Protein AF-A0A7K2MJK0-F1 (afdb_monomer_lite)

pLDDT: mean 90.66, std 10.02, range [53.5, 98.06]

Structure (mmCIF, N/CA/C/O backbone):
data_AF-A0A7K2MJK0-F1
#
_entry.id   AF-A0A7K2MJK0-F1
#
loop_
_atom_site.group_PDB
_atom_site.id
_atom_site.type_symbol
_atom_site.label_atom_id
_atom_site.label_alt_id
_atom_site.label_comp_id
_atom_site.label_asym_id
_atom_site.label_entity_id
_atom_site.label_seq_id
_atom_site.pdbx_PDB_ins_code
_atom_site.Cartn_x
_atom_site.Cartn_y
_atom_site.Cartn_z
_atom_site.occupancy
_atom_site.B_iso_or_equiv
_atom_site.auth_seq_id
_atom_site.auth_comp_id
_atom_site.auth_asym_id
_atom_site.auth_atom_id
_atom_site.pdbx_PDB_model_num
ATOM 1 N N . GLY A 1 1 ? -8.884 -1.399 12.413 1.00 87.88 1 GLY A N 1
ATOM 2 C CA . GLY A 1 1 ? -7.786 -0.595 11.835 1.00 87.88 1 GLY A CA 1
ATOM 3 C C . GLY A 1 1 ? -8.295 0.747 11.337 1.00 87.88 1 GLY A C 1
ATOM 4 O O . GLY A 1 1 ? -9.500 0.908 11.178 1.00 87.88 1 GLY A O 1
ATOM 5 N N . VAL A 1 2 ? -7.394 1.701 11.092 1.00 92.50 2 VAL A N 1
ATOM 6 C CA . VAL A 1 2 ? -7.717 3.014 10.504 1.00 92.50 2 VAL A CA 1
ATOM 7 C C . VAL A 1 2 ? -6.880 3.197 9.242 1.00 92.50 2 VAL A C 1
ATOM 9 O O . VAL A 1 2 ? -5.667 3.027 9.280 1.00 92.50 2 VAL A O 1
ATOM 12 N N . ILE A 1 3 ? -7.532 3.547 8.138 1.00 93.06 3 ILE A N 1
ATOM 13 C CA . ILE A 1 3 ? -6.899 3.868 6.855 1.00 93.06 3 ILE A CA 1
ATOM 14 C C . ILE A 1 3 ? -7.060 5.360 6.622 1.00 93.06 3 ILE A C 1
ATOM 16 O O . ILE A 1 3 ? -8.148 5.896 6.815 1.00 93.06 3 ILE A O 1
ATOM 20 N N . THR A 1 4 ? -6.007 6.031 6.172 1.00 93.38 4 THR A N 1
ATOM 21 C CA . THR A 1 4 ? -6.055 7.461 5.863 1.00 93.38 4 THR A CA 1
ATOM 22 C C . THR A 1 4 ? -5.145 7.814 4.692 1.00 93.38 4 THR A C 1
ATOM 24 O O . THR A 1 4 ? -4.139 7.141 4.457 1.00 93.38 4 THR A O 1
ATOM 27 N N . ASN A 1 5 ? -5.514 8.857 3.945 1.00 92.38 5 ASN A N 1
ATOM 28 C CA . ASN A 1 5 ? -4.640 9.515 2.971 1.00 92.38 5 ASN A CA 1
ATOM 29 C C . ASN A 1 5 ? -3.955 10.772 3.539 1.00 92.38 5 ASN A C 1
ATOM 31 O O . ASN A 1 5 ? -3.531 11.626 2.765 1.00 92.38 5 ASN A O 1
ATOM 35 N N . ALA A 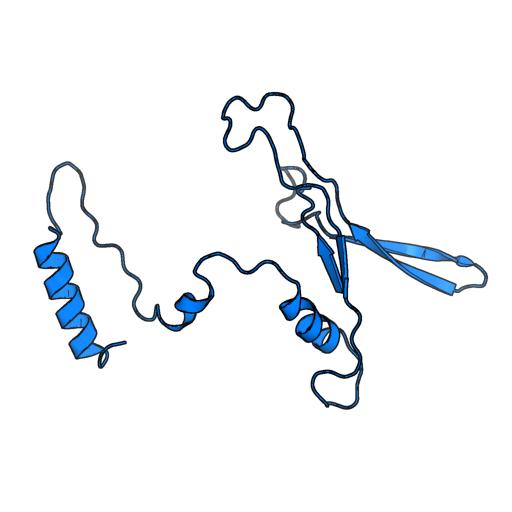1 6 ? -3.834 10.880 4.868 1.00 92.31 6 ALA A N 1
ATOM 36 C CA . ALA A 1 6 ? -2.999 11.885 5.516 1.00 92.31 6 ALA A CA 1
ATOM 37 C C . ALA A 1 6 ? -1.578 11.868 4.931 1.00 92.31 6 ALA A C 1
ATOM 39 O O . ALA A 1 6 ? -1.075 10.831 4.486 1.00 92.31 6 ALA A O 1
ATOM 40 N N . THR A 1 7 ? -0.937 13.027 4.924 1.00 88.81 7 THR A N 1
ATOM 41 C CA . THR A 1 7 ? 0.373 13.264 4.299 1.00 88.81 7 THR A CA 1
ATOM 42 C C . THR A 1 7 ? 1.411 13.746 5.301 1.00 88.81 7 THR A C 1
ATOM 44 O O . THR A 1 7 ? 2.539 14.005 4.900 1.00 88.81 7 THR A O 1
ATOM 47 N N . GLU A 1 8 ? 1.043 13.851 6.581 1.00 84.06 8 GLU A N 1
ATOM 48 C CA . GLU A 1 8 ? 1.959 14.202 7.662 1.00 84.06 8 GLU A CA 1
ATOM 49 C C . GLU A 1 8 ? 3.204 13.310 7.649 1.00 84.06 8 GLU A C 1
ATOM 51 O O . GLU A 1 8 ? 3.116 12.076 7.661 1.00 84.06 8 GLU A O 1
ATOM 56 N N . ASP A 1 9 ? 4.351 13.976 7.609 1.00 73.12 9 ASP A N 1
ATOM 57 C CA . ASP A 1 9 ? 5.676 13.386 7.699 1.00 73.12 9 ASP A CA 1
ATOM 58 C C . ASP A 1 9 ? 6.320 13.818 9.019 1.00 73.12 9 ASP A C 1
ATOM 60 O O . ASP A 1 9 ? 5.950 14.846 9.598 1.00 73.12 9 ASP A O 1
ATOM 64 N N . SER A 1 10 ? 7.265 13.027 9.512 1.00 64.56 10 SER A N 1
ATOM 65 C CA . SER A 1 10 ? 8.003 13.384 10.720 1.00 64.56 10 SER A CA 1
ATOM 66 C C . SER A 1 10 ? 8.992 14.521 10.437 1.00 64.56 10 SER A C 1
ATOM 68 O O . SER A 1 10 ? 9.506 14.633 9.321 1.00 64.56 10 SER A O 1
ATOM 70 N N . PRO A 1 11 ? 9.305 15.373 11.431 1.00 59.06 11 PRO A N 1
ATOM 71 C CA . PRO A 1 11 ? 10.373 16.356 11.301 1.00 59.06 11 PRO A CA 1
ATOM 72 C C . PRO A 1 11 ? 11.693 15.689 10.886 1.00 59.06 11 PRO A C 1
ATOM 74 O O . PRO A 1 11 ? 12.079 14.662 11.440 1.00 59.06 11 PRO A O 1
ATOM 77 N N . GLN A 1 12 ? 12.393 16.309 9.933 1.00 55.28 12 GLN A N 1
ATOM 78 C CA . GLN A 1 12 ? 13.543 15.772 9.185 1.00 55.28 12 GLN A CA 1
ATOM 79 C C . GLN A 1 12 ? 14.758 15.329 10.041 1.00 55.28 12 GLN A C 1
ATOM 81 O O . GLN A 1 12 ? 15.658 14.673 9.521 1.00 55.28 12 GLN A O 1
ATOM 86 N N . ASP A 1 13 ? 14.774 15.642 11.341 1.00 56.53 13 ASP A N 1
ATOM 87 C CA . ASP A 1 13 ? 15.865 15.333 12.279 1.00 56.53 13 ASP A CA 1
ATOM 88 C C . ASP A 1 13 ? 15.626 14.082 13.154 1.00 56.53 13 ASP A C 1
ATOM 90 O O . ASP A 1 13 ? 16.499 13.718 13.944 1.00 56.53 13 ASP A O 1
ATOM 94 N N . ASP A 1 14 ? 14.492 13.380 13.007 1.00 55.31 14 ASP A N 1
ATOM 95 C CA . ASP A 1 14 ? 14.222 12.112 13.705 1.00 55.31 14 ASP A CA 1
ATOM 96 C C . ASP A 1 14 ? 13.786 11.004 12.727 1.00 55.31 14 ASP A C 1
ATOM 98 O O . ASP A 1 14 ? 12.608 10.698 12.537 1.00 55.31 14 ASP A O 1
ATOM 102 N N . ASN A 1 15 ? 14.779 10.364 12.101 1.00 55.53 15 ASN A N 1
ATOM 103 C CA . ASN A 1 15 ? 14.615 9.250 11.153 1.00 55.53 15 ASN A CA 1
ATOM 104 C C . ASN A 1 15 ? 14.165 7.926 11.810 1.00 55.53 15 ASN A C 1
ATOM 106 O O . ASN A 1 15 ? 14.392 6.848 11.253 1.00 55.53 15 ASN A O 1
ATOM 110 N N . THR A 1 16 ? 13.576 7.949 13.006 1.00 58.69 16 THR A N 1
ATOM 111 C CA . THR A 1 16 ? 13.117 6.724 13.678 1.00 58.69 16 THR A CA 1
ATOM 112 C C . THR A 1 16 ? 11.643 6.412 13.425 1.00 58.69 16 THR A C 1
ATOM 114 O O . THR A 1 16 ? 11.256 5.247 13.524 1.00 58.69 16 THR A O 1
ATOM 117 N N . ASN A 1 17 ? 10.830 7.395 13.016 1.00 53.50 17 ASN A N 1
ATOM 118 C CA . ASN A 1 17 ? 9.396 7.206 12.795 1.00 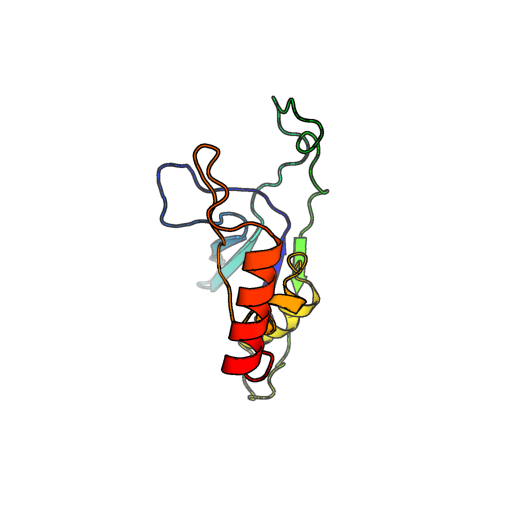53.50 17 ASN A CA 1
ATOM 119 C C . ASN A 1 17 ? 8.950 7.758 11.433 1.00 53.50 17 ASN A C 1
ATOM 121 O O . ASN A 1 17 ? 8.634 8.929 11.287 1.00 53.50 17 ASN A O 1
ATOM 125 N N . TRP A 1 18 ? 8.924 6.901 10.416 1.00 56.56 18 TRP A N 1
ATOM 126 C CA . TRP A 1 18 ? 8.797 7.279 9.002 1.00 56.56 18 TRP A CA 1
ATOM 127 C C . TRP A 1 18 ? 7.363 7.595 8.538 1.00 56.56 18 TRP A C 1
ATOM 129 O O . TRP A 1 18 ? 7.119 7.701 7.336 1.00 56.56 18 TRP A O 1
ATOM 139 N N . ASN A 1 19 ? 6.377 7.657 9.443 1.00 64.56 19 ASN A N 1
ATOM 140 C CA . ASN A 1 19 ? 4.981 7.822 9.037 1.00 64.56 19 ASN A CA 1
ATOM 141 C C . ASN A 1 19 ? 4.065 8.350 10.163 1.00 64.56 19 ASN A C 1
ATOM 143 O O . ASN A 1 19 ? 3.471 7.567 10.903 1.00 64.56 19 ASN A O 1
ATOM 147 N N . GLY A 1 20 ? 3.890 9.675 10.248 1.00 79.31 20 GLY A N 1
ATOM 148 C CA . GLY A 1 20 ? 2.999 10.349 11.210 1.00 79.31 20 GLY A CA 1
ATOM 149 C C . GLY A 1 20 ? 1.500 10.269 10.882 1.00 79.31 20 GLY A C 1
ATOM 150 O O . GLY A 1 20 ? 0.675 10.859 11.577 1.00 79.31 20 GLY A O 1
ATOM 151 N N . ARG A 1 21 ? 1.109 9.536 9.832 1.00 86.75 21 ARG A N 1
ATOM 152 C CA . ARG A 1 21 ? -0.284 9.486 9.349 1.00 86.75 21 ARG A CA 1
ATOM 153 C C . ARG A 1 21 ? -1.259 8.855 10.332 1.00 86.75 21 ARG A C 1
ATOM 155 O O . ARG A 1 21 ? -2.456 9.118 10.238 1.00 86.75 21 ARG A O 1
ATOM 162 N N . LEU A 1 22 ? -0.779 8.002 11.231 1.00 88.44 22 LEU A N 1
ATOM 163 C CA . LEU A 1 22 ? -1.572 7.427 12.310 1.00 88.44 22 LEU A CA 1
ATOM 164 C C . LEU A 1 22 ? -0.940 7.811 13.638 1.00 88.44 22 LEU A C 1
ATOM 166 O O . LEU A 1 22 ? 0.243 7.582 13.872 1.00 88.44 22 LEU A O 1
ATOM 170 N N . GLN A 1 23 ? -1.759 8.366 14.515 1.00 88.50 23 GLN A N 1
ATOM 171 C CA . GLN A 1 23 ? -1.364 8.797 15.842 1.00 88.50 23 GLN A CA 1
ATOM 172 C C . GLN A 1 23 ? -2.121 7.959 16.868 1.00 88.50 23 GLN A C 1
ATOM 174 O O . GLN A 1 23 ? -3.292 7.620 16.678 1.00 88.50 23 GLN A O 1
ATOM 179 N N . SER A 1 24 ? -1.457 7.622 17.969 1.00 90.25 24 SER A N 1
ATOM 180 C CA . SER A 1 24 ? -2.071 6.893 19.075 1.00 90.25 24 SER A CA 1
ATOM 181 C C . SER A 1 24 ? -1.813 7.605 20.389 1.00 90.25 24 SER A C 1
ATOM 183 O O . SER A 1 24 ? -0.687 8.034 20.643 1.00 90.25 24 SER A O 1
ATOM 185 N N . ARG A 1 25 ? -2.824 7.676 21.255 1.00 91.75 25 ARG A N 1
ATOM 186 C CA . ARG A 1 25 ? -2.660 8.195 22.618 1.00 91.75 25 ARG A CA 1
ATOM 187 C C . ARG A 1 25 ? -3.453 7.382 23.626 1.00 91.75 25 ARG A C 1
ATOM 189 O O . ARG A 1 25 ? -4.512 6.846 23.310 1.00 91.75 25 ARG A O 1
ATOM 196 N N . ILE A 1 26 ? -2.947 7.328 24.854 1.00 95.19 26 ILE A N 1
ATOM 197 C CA . ILE A 1 26 ? -3.679 6.801 26.004 1.00 95.19 26 ILE A CA 1
ATOM 198 C C . ILE A 1 26 ? -4.157 7.989 26.831 1.00 95.19 26 ILE A C 1
ATOM 200 O O . ILE A 1 26 ? -3.342 8.797 27.270 1.00 95.19 26 ILE A O 1
ATOM 204 N N . VAL A 1 27 ? -5.466 8.094 27.041 1.00 95.88 27 VAL A N 1
ATOM 205 C CA . VAL A 1 27 ? -6.075 9.146 27.863 1.00 95.88 27 VAL A CA 1
ATOM 206 C C . VAL A 1 27 ? -6.679 8.552 29.131 1.00 95.88 27 VAL A C 1
ATOM 208 O O . VAL A 1 27 ? -7.161 7.415 29.131 1.00 95.88 27 VAL A O 1
ATOM 211 N N . ASP A 1 28 ? -6.652 9.320 30.218 1.00 95.19 28 ASP A N 1
ATOM 212 C CA . ASP A 1 28 ? -7.416 8.996 31.421 1.00 95.19 28 ASP A CA 1
ATOM 213 C C . ASP A 1 28 ? -8.912 9.156 31.118 1.00 95.19 28 ASP A C 1
ATOM 215 O O . ASP A 1 28 ? -9.347 10.189 30.604 1.00 95.19 28 ASP A O 1
ATOM 219 N N . ALA A 1 29 ? -9.685 8.107 31.386 1.00 93.75 29 ALA A N 1
ATOM 220 C CA . ALA A 1 29 ? -11.127 8.076 31.168 1.00 93.75 29 ALA A CA 1
ATOM 221 C C . ALA A 1 29 ? -11.922 8.211 32.481 1.00 93.75 29 ALA A C 1
ATOM 223 O O . ALA A 1 29 ? -13.145 8.038 32.468 1.00 93.75 29 ALA A O 1
ATOM 224 N N . GLY A 1 30 ? -11.237 8.506 33.592 1.00 94.12 30 GLY A N 1
ATOM 225 C CA . GLY A 1 30 ? -11.799 8.578 34.935 1.00 94.12 30 GLY A CA 1
ATOM 226 C C . GLY A 1 30 ? -11.950 7.204 35.591 1.00 94.12 30 GLY A C 1
ATOM 227 O O . GLY A 1 30 ? -11.903 6.164 34.933 1.00 94.12 30 GLY A O 1
ATOM 228 N N . GLU A 1 31 ? -12.140 7.199 36.915 1.00 92.62 31 GLU A N 1
ATOM 229 C CA . GLU A 1 31 ? -12.414 5.984 37.710 1.00 92.62 31 GLU A CA 1
ATOM 230 C C . GLU A 1 31 ? -11.348 4.880 37.551 1.00 92.62 31 GLU A C 1
ATOM 232 O O . GLU A 1 31 ? -11.648 3.689 37.580 1.00 92.62 31 GLU A O 1
ATOM 237 N N . GLY A 1 32 ? -10.087 5.268 37.336 1.00 93.31 32 GLY A N 1
ATOM 238 C CA . GLY A 1 32 ? -8.980 4.329 37.122 1.00 93.31 32 GLY A CA 1
ATOM 239 C C . GLY A 1 32 ? -8.975 3.643 35.749 1.00 93.31 32 GLY A C 1
ATOM 240 O O . GLY A 1 32 ? -8.121 2.789 35.503 1.00 93.31 32 GLY A O 1
ATOM 241 N N . ARG A 1 33 ? -9.884 4.006 34.834 1.00 95.62 33 ARG A N 1
ATOM 242 C CA . ARG A 1 33 ? -9.931 3.481 33.463 1.00 95.62 33 ARG A CA 1
ATOM 243 C C . ARG A 1 33 ? -9.040 4.303 32.535 1.00 95.62 33 ARG A C 1
ATOM 245 O O . ARG A 1 33 ? -8.953 5.522 32.637 1.00 95.62 33 ARG A O 1
ATOM 252 N N . ARG A 1 34 ? -8.426 3.633 31.560 1.00 96.50 34 ARG A N 1
ATOM 253 C CA . ARG A 1 34 ? -7.678 4.270 30.467 1.00 96.50 34 ARG A CA 1
ATOM 254 C C . ARG A 1 34 ? -8.352 3.972 29.138 1.00 96.50 34 ARG A C 1
ATOM 256 O O . ARG A 1 34 ? -8.841 2.863 28.934 1.00 96.50 34 ARG A O 1
ATOM 263 N N . ARG A 1 35 ? -8.354 4.946 28.229 1.00 95.44 35 ARG A N 1
ATOM 264 C CA . ARG A 1 35 ? -8.835 4.781 26.854 1.00 95.44 35 ARG A CA 1
ATOM 265 C C . ARG A 1 35 ? -7.668 4.908 25.888 1.00 95.44 35 ARG A C 1
ATOM 267 O O . ARG A 1 35 ? -6.948 5.902 25.918 1.00 95.44 35 ARG A O 1
ATOM 274 N N . ALA A 1 36 ? -7.506 3.907 25.032 1.00 93.50 36 ALA A N 1
ATOM 275 C CA . ALA A 1 36 ? -6.634 3.999 23.873 1.00 93.50 36 ALA A CA 1
ATOM 276 C C . ALA A 1 36 ? -7.394 4.656 22.719 1.00 93.50 36 ALA A C 1
ATOM 278 O O . ALA A 1 36 ? -8.531 4.286 22.427 1.00 93.50 36 ALA A O 1
ATOM 279 N N . GLU A 1 37 ? -6.772 5.636 22.080 1.00 93.25 37 GLU A N 1
ATOM 280 C CA . GLU A 1 37 ? -7.333 6.361 20.947 1.00 93.25 37 GLU A CA 1
ATOM 281 C C . GLU A 1 37 ? -6.400 6.266 19.748 1.00 93.25 37 GLU A C 1
ATOM 283 O O . GLU A 1 37 ? -5.179 6.320 19.898 1.00 93.25 37 GLU A O 1
ATOM 288 N N . LEU A 1 38 ? -7.005 6.160 18.567 1.00 91.25 38 LEU A N 1
ATOM 289 C CA . LEU A 1 38 ? -6.343 6.255 17.274 1.00 91.25 38 LEU A CA 1
ATOM 290 C C . LEU A 1 38 ? -6.890 7.483 16.549 1.00 91.25 38 LEU A C 1
ATOM 292 O O . LEU A 1 38 ? -8.107 7.641 16.434 1.00 91.25 38 LEU A O 1
ATOM 296 N N . SER A 1 39 ? -6.001 8.325 16.043 1.00 91.38 39 SER A N 1
ATOM 297 C CA . SER A 1 39 ? -6.335 9.468 15.197 1.00 91.38 39 SER A CA 1
ATOM 298 C C . SER A 1 39 ? -5.502 9.458 13.923 1.00 91.38 39 SER A C 1
ATOM 300 O O . SER A 1 39 ? -4.490 8.768 13.806 1.00 91.38 39 SER A O 1
ATOM 302 N N . VAL A 1 40 ? -5.979 10.203 12.935 1.00 92.94 40 VAL A N 1
ATOM 303 C CA . VAL A 1 40 ? -5.267 10.436 11.680 1.00 92.94 40 VAL A CA 1
ATOM 304 C C . VAL A 1 40 ? -4.404 11.681 11.810 1.00 92.94 40 VAL A C 1
ATOM 306 O O . VAL A 1 40 ? -4.759 12.600 12.549 1.00 92.94 40 VAL A O 1
ATOM 309 N N . GLY A 1 41 ? -3.291 11.689 11.090 1.00 90.88 41 GLY A N 1
ATOM 310 C CA . GLY A 1 41 ? -2.421 12.846 10.977 1.00 90.88 41 GLY A CA 1
ATOM 311 C C . GLY A 1 41 ? -3.002 13.951 10.096 1.00 90.88 41 GLY A C 1
ATOM 312 O O . GLY A 1 41 ? -4.152 13.905 9.644 1.00 90.88 41 GLY A O 1
ATOM 313 N N . THR A 1 42 ? -2.172 14.948 9.828 1.00 91.25 42 THR A N 1
ATOM 314 C CA . THR A 1 42 ? -2.523 16.109 9.001 1.00 91.25 42 THR A CA 1
ATOM 315 C C . THR A 1 42 ? -2.622 15.750 7.510 1.00 91.25 42 THR A C 1
ATOM 317 O O . THR A 1 42 ? -1.887 14.902 6.996 1.00 91.25 42 THR A O 1
ATOM 320 N N . TYR A 1 43 ? -3.532 16.421 6.798 1.00 92.44 43 TYR A N 1
ATOM 321 C CA . TYR A 1 43 ? -3.718 16.297 5.350 1.00 92.44 43 TYR A CA 1
ATOM 322 C C . TYR A 1 43 ? -3.188 17.534 4.623 1.00 92.44 43 TYR A C 1
ATOM 324 O O . TYR A 1 43 ? -3.475 18.663 5.018 1.00 92.44 43 TYR A O 1
ATOM 33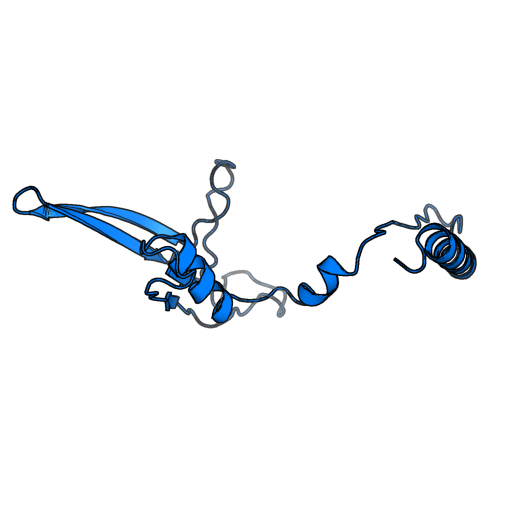2 N N . THR A 1 44 ? -2.502 17.317 3.508 1.00 91.12 44 THR A N 1
ATOM 333 C CA . THR A 1 44 ? -2.153 18.346 2.527 1.00 91.12 44 THR A CA 1
ATOM 334 C C . THR A 1 44 ? -3.191 18.309 1.411 1.00 91.12 44 THR A C 1
ATOM 336 O O . THR A 1 44 ? -3.456 17.238 0.874 1.00 91.12 44 THR A O 1
ATOM 339 N N . TYR A 1 45 ? -3.771 19.459 1.055 1.00 91.62 45 TYR A N 1
ATOM 340 C CA . TYR A 1 45 ? -4.696 19.581 -0.081 1.00 91.62 45 TYR A CA 1
ATOM 341 C C . TYR A 1 45 ? -4.134 20.525 -1.150 1.00 91.62 45 TYR A C 1
ATOM 343 O O . TYR A 1 45 ? -3.799 20.068 -2.236 1.00 91.62 45 TYR A O 1
ATOM 351 N N . HIS A 1 46 ? -3.924 21.798 -0.807 1.00 92.69 46 HIS A N 1
ATOM 352 C CA . HIS A 1 46 ? -3.241 22.781 -1.654 1.00 92.69 46 HIS A CA 1
ATOM 353 C C . HIS A 1 46 ? -2.019 23.341 -0.916 1.00 92.69 46 HIS A C 1
ATOM 355 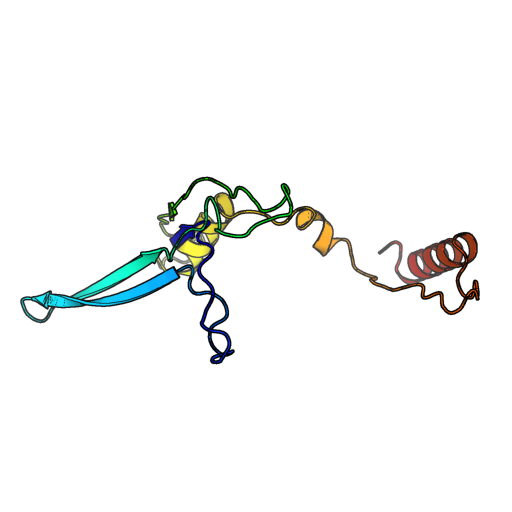O O . HIS A 1 46 ? -2.181 24.230 -0.076 1.00 92.69 46 HIS A O 1
ATOM 361 N N . PRO A 1 47 ? -0.812 22.801 -1.153 1.00 89.88 47 PRO A N 1
ATOM 362 C CA . PRO A 1 47 ? 0.395 23.313 -0.520 1.00 89.88 47 PRO A CA 1
ATOM 363 C C . PRO A 1 47 ? 0.750 24.707 -1.048 1.00 89.88 47 PRO A C 1
ATOM 365 O O . PRO A 1 47 ? 0.745 24.965 -2.253 1.00 89.88 47 PRO A O 1
ATOM 368 N N . GLU A 1 48 ? 1.118 25.602 -0.136 1.00 91.00 48 GLU A N 1
ATOM 369 C CA . GLU A 1 48 ? 1.674 26.901 -0.499 1.00 91.00 48 GLU A CA 1
ATOM 370 C C . GLU A 1 48 ? 3.046 26.715 -1.171 1.00 91.00 48 GLU A C 1
ATOM 372 O O . GLU A 1 48 ? 3.886 25.950 -0.698 1.00 91.00 48 GLU A O 1
ATOM 377 N N . GLY A 1 49 ? 3.275 27.398 -2.295 1.00 89.38 49 GLY A N 1
ATOM 378 C CA . GLY A 1 49 ? 4.556 27.362 -3.011 1.00 89.38 49 GLY A CA 1
ATOM 379 C C . GLY A 1 49 ? 4.735 26.212 -4.011 1.00 89.38 49 GLY A C 1
ATOM 380 O O . GLY A 1 49 ? 5.798 26.123 -4.628 1.00 89.38 49 GLY A O 1
ATOM 381 N N . ALA A 1 50 ? 3.726 25.361 -4.232 1.00 89.31 50 ALA A N 1
ATOM 382 C CA . ALA A 1 50 ? 3.772 24.397 -5.330 1.00 89.31 50 ALA A CA 1
ATOM 383 C C . ALA A 1 50 ? 3.719 25.106 -6.693 1.00 89.31 50 ALA A C 1
ATOM 385 O O . ALA A 1 50 ? 2.790 25.853 -6.992 1.00 89.31 50 ALA A O 1
ATOM 386 N N . THR A 1 51 ? 4.734 24.860 -7.522 1.00 93.12 51 THR A N 1
ATOM 387 C CA . THR A 1 51 ? 4.856 25.425 -8.877 1.00 93.12 51 THR A CA 1
ATOM 388 C C . THR A 1 51 ? 4.615 24.396 -9.982 1.00 93.12 51 THR A C 1
ATOM 390 O O . THR A 1 51 ? 4.318 24.782 -11.111 1.00 93.12 51 THR A O 1
ATOM 393 N N . ASP A 1 52 ? 4.728 23.096 -9.678 1.00 92.81 52 ASP A N 1
ATOM 394 C CA . ASP A 1 52 ? 4.382 22.018 -10.608 1.00 92.81 52 ASP A CA 1
ATOM 395 C C . ASP A 1 52 ? 2.892 21.654 -10.437 1.00 92.81 52 ASP A C 1
ATOM 397 O O . ASP A 1 52 ? 2.503 21.205 -9.353 1.00 92.81 52 ASP A O 1
ATOM 401 N N . PRO A 1 53 ? 2.055 21.786 -11.488 1.00 89.94 53 PRO A N 1
ATOM 402 C CA . PRO A 1 53 ? 0.629 21.455 -11.425 1.00 89.94 53 PRO A CA 1
ATOM 403 C C . PRO A 1 53 ? 0.348 19.975 -11.119 1.00 89.94 53 PRO A C 1
ATOM 405 O O . PRO A 1 53 ? -0.779 19.600 -10.825 1.00 89.94 53 PRO A O 1
ATOM 408 N N . ARG A 1 54 ? 1.351 19.090 -11.178 1.00 89.00 54 ARG A N 1
ATOM 409 C CA . ARG A 1 54 ? 1.203 17.681 -10.772 1.00 89.00 54 ARG A CA 1
ATOM 410 C C . ARG A 1 54 ? 1.105 17.495 -9.257 1.00 89.00 54 ARG A C 1
ATOM 412 O O . ARG A 1 54 ? 0.750 16.405 -8.818 1.00 89.00 54 ARG A O 1
ATOM 419 N N . VAL A 1 55 ? 1.478 18.508 -8.476 1.00 88.75 55 VAL A N 1
ATOM 420 C CA . VAL A 1 55 ? 1.522 18.468 -7.004 1.00 88.75 55 VAL A CA 1
ATOM 421 C C . VAL A 1 55 ? 0.900 19.714 -6.365 1.00 88.75 55 VAL A C 1
ATOM 423 O O . VAL A 1 55 ? 1.080 19.944 -5.171 1.00 88.75 55 VAL A O 1
ATOM 426 N N . ASP A 1 56 ? 0.176 20.524 -7.143 1.00 92.44 56 ASP A N 1
ATOM 427 C CA . ASP A 1 56 ? -0.525 21.714 -6.645 1.00 92.44 56 ASP A CA 1
ATOM 428 C C . ASP A 1 56 ? -1.821 21.368 -5.892 1.00 92.44 56 ASP A C 1
ATOM 430 O O . ASP A 1 56 ? -2.300 22.167 -5.087 1.00 92.44 56 ASP A O 1
ATOM 434 N N . THR A 1 57 ? -2.358 20.167 -6.125 1.00 93.81 57 THR A N 1
ATOM 435 C CA . THR A 1 57 ? -3.637 19.692 -5.601 1.00 93.81 57 THR A CA 1
ATOM 436 C C . THR A 1 57 ? -3.551 18.204 -5.278 1.00 93.81 57 THR A C 1
ATOM 438 O O . THR A 1 57 ? -3.279 17.379 -6.151 1.00 93.81 57 THR A O 1
ATOM 441 N N . TYR A 1 58 ? -3.814 17.849 -4.025 1.00 91.50 58 TYR A N 1
ATOM 442 C CA . TYR A 1 58 ? -3.849 16.468 -3.540 1.00 91.50 58 TYR A CA 1
ATOM 443 C C . TYR A 1 58 ? -5.286 15.939 -3.428 1.00 91.50 58 TYR A C 1
ATOM 445 O O . TYR A 1 58 ? -6.265 16.675 -3.546 1.00 91.50 58 TYR A 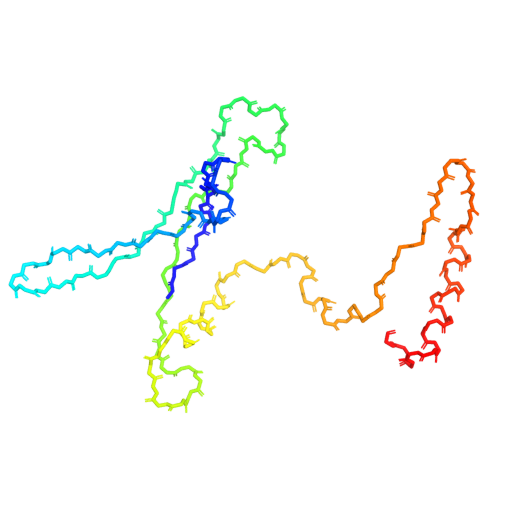O 1
ATOM 453 N N . GLU A 1 59 ? -5.423 14.630 -3.205 1.00 91.75 59 GLU A N 1
ATOM 454 C CA . GLU A 1 59 ? -6.720 13.990 -2.959 1.00 91.75 59 GLU A CA 1
ATOM 455 C C . GLU A 1 59 ? -7.423 14.607 -1.734 1.00 91.75 59 GLU A C 1
ATOM 457 O O . GLU A 1 59 ? -6.779 14.966 -0.748 1.00 91.75 59 GLU A O 1
ATOM 462 N N . LEU A 1 60 ? -8.760 14.684 -1.766 1.00 95.06 60 LEU A N 1
ATOM 463 C CA . LEU A 1 60 ? -9.540 15.158 -0.620 1.00 95.06 60 LEU A CA 1
ATOM 464 C C . LEU A 1 60 ? -9.240 14.324 0.642 1.00 95.06 60 LEU A C 1
ATOM 466 O O . LEU A 1 60 ? -9.123 13.096 0.537 1.00 95.06 60 LEU A O 1
ATOM 470 N N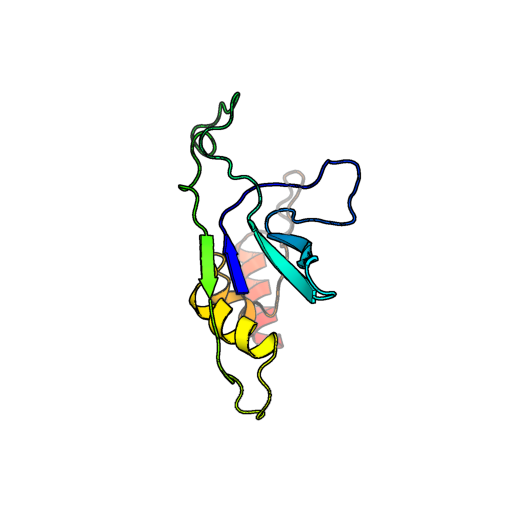 . PRO A 1 61 ? -9.178 14.951 1.833 1.00 95.00 61 PRO A N 1
ATOM 471 C CA . PRO A 1 61 ? -8.968 14.248 3.093 1.00 95.00 61 PRO A CA 1
ATOM 472 C C . PRO A 1 61 ? -9.962 13.105 3.311 1.00 95.00 61 PRO A C 1
ATOM 474 O O . PRO A 1 61 ? -11.179 13.291 3.233 1.00 95.00 61 PRO A O 1
ATOM 477 N N . ARG A 1 62 ? -9.447 11.915 3.621 1.00 94.44 62 ARG A N 1
ATOM 478 C CA . ARG A 1 62 ? -10.243 10.714 3.878 1.00 94.44 62 ARG A CA 1
ATOM 479 C C . ARG A 1 62 ? -9.637 9.880 4.997 1.00 94.44 62 ARG A C 1
ATOM 481 O O . ARG A 1 62 ? -8.461 9.519 4.955 1.00 94.44 62 ARG A O 1
ATOM 488 N N . ALA A 1 63 ? -10.502 9.460 5.916 1.00 94.38 63 ALA A N 1
ATOM 489 C CA . ALA A 1 63 ? -10.243 8.402 6.881 1.00 94.38 63 ALA A CA 1
ATOM 490 C C . ALA A 1 63 ? -11.306 7.300 6.763 1.00 94.38 63 ALA A C 1
ATOM 492 O O . ALA A 1 63 ? -12.469 7.571 6.463 1.00 94.38 63 ALA A O 1
ATOM 493 N N . THR A 1 64 ? -10.924 6.052 7.010 1.00 94.69 64 THR A N 1
ATOM 494 C CA . THR A 1 64 ? -11.824 4.895 7.014 1.00 94.69 64 THR A CA 1
ATOM 495 C C . THR A 1 64 ? -11.502 4.020 8.214 1.00 94.69 64 THR A C 1
ATOM 497 O O . THR A 1 64 ? -10.365 3.580 8.378 1.00 94.69 64 THR A O 1
ATOM 500 N N . VAL A 1 65 ? -12.502 3.771 9.058 1.00 94.75 65 VAL A N 1
ATOM 501 C CA . VAL A 1 65 ? -12.396 2.831 10.177 1.00 94.75 65 VAL A CA 1
ATOM 502 C C . VAL A 1 65 ? -12.874 1.470 9.699 1.00 94.75 65 VAL A C 1
ATOM 504 O O . VAL A 1 65 ? -13.975 1.346 9.172 1.00 94.75 65 VAL A O 1
ATOM 507 N N . VAL A 1 66 ? -12.037 0.457 9.892 1.00 94.31 66 VAL A N 1
ATOM 508 C CA . VAL A 1 66 ? -12.332 -0.931 9.536 1.00 94.31 66 VAL A CA 1
ATOM 509 C C . VAL A 1 66 ? -12.416 -1.745 10.818 1.00 94.31 66 VAL A C 1
ATOM 511 O O . VAL A 1 66 ? -11.453 -1.789 11.589 1.00 94.31 66 VAL A O 1
ATOM 514 N N . LEU A 1 67 ? -13.567 -2.369 11.045 1.00 94.81 67 LEU A N 1
ATOM 515 C CA . LEU A 1 67 ? -13.814 -3.272 12.165 1.00 94.81 67 LEU A CA 1
ATOM 516 C C . LEU A 1 67 ? -13.817 -4.709 11.645 1.00 94.81 67 LEU A C 1
ATOM 518 O O . LEU A 1 67 ? -14.293 -4.957 10.540 1.00 94.81 67 LEU A O 1
ATOM 522 N N . ALA A 1 68 ? -13.283 -5.630 12.440 1.00 96.06 68 ALA A N 1
ATOM 523 C CA . ALA A 1 68 ? -13.220 -7.047 12.117 1.00 96.06 68 ALA A CA 1
ATOM 524 C C . ALA A 1 68 ? -13.701 -7.865 13.319 1.00 96.06 68 ALA A C 1
ATOM 526 O O . ALA A 1 68 ? -13.441 -7.491 14.465 1.00 96.06 68 ALA A O 1
ATOM 527 N N . ALA A 1 69 ? -14.426 -8.942 13.033 1.00 96.75 69 ALA A N 1
ATOM 528 C CA . ALA A 1 69 ? -14.540 -10.085 13.934 1.00 96.75 69 ALA A CA 1
ATOM 529 C C . ALA A 1 69 ? -13.386 -11.060 13.633 1.00 96.75 69 ALA A C 1
ATOM 531 O O . ALA A 1 69 ? -12.532 -10.720 12.820 1.00 96.75 69 ALA A O 1
ATOM 532 N N . ASP A 1 70 ? -13.390 -12.244 14.244 1.00 97.75 70 ASP A N 1
ATOM 533 C CA . ASP A 1 70 ? -12.453 -13.331 13.926 1.00 97.75 70 ASP A CA 1
ATOM 534 C C . ASP A 1 70 ? -12.518 -13.649 12.419 1.00 97.75 70 ASP A C 1
ATOM 536 O O . ASP A 1 70 ? -13.538 -14.122 11.909 1.00 97.75 70 ASP A O 1
ATOM 540 N N . ALA A 1 71 ? -11.470 -13.261 11.695 1.00 96.62 71 ALA A N 1
ATOM 541 C CA . ALA A 1 71 ? -11.388 -13.282 10.239 1.00 96.62 71 ALA A CA 1
ATOM 542 C C . ALA A 1 71 ? -10.431 -14.365 9.730 1.00 96.62 71 ALA A C 1
ATOM 544 O O . ALA A 1 71 ? -10.437 -14.659 8.532 1.00 96.62 71 ALA A O 1
ATOM 545 N N . ASN A 1 72 ? -9.597 -14.924 10.609 1.00 97.12 72 ASN A N 1
ATOM 546 C CA . ASN A 1 72 ? -8.712 -16.047 10.312 1.00 97.12 72 ASN A CA 1
ATOM 547 C C . ASN A 1 72 ? -9.199 -17.380 10.922 1.00 97.12 72 ASN A C 1
ATOM 549 O O . ASN A 1 72 ? -8.555 -18.402 10.688 1.00 97.12 72 ASN A O 1
ATOM 553 N N . GLU A 1 73 ? -10.335 -17.369 11.628 1.00 97.88 73 GLU A N 1
ATOM 554 C CA . GLU A 1 73 ? -11.000 -18.521 12.247 1.00 97.88 73 GLU A CA 1
ATOM 555 C C . GLU A 1 73 ? -10.150 -19.211 13.330 1.00 97.88 73 GLU A C 1
ATOM 557 O O . GLU A 1 73 ? -10.246 -20.427 13.527 1.00 97.88 73 GLU A O 1
ATOM 562 N N . ASP A 1 74 ? -9.311 -18.454 14.046 1.00 98.00 74 ASP A N 1
ATOM 563 C CA . ASP A 1 74 ? -8.458 -18.988 15.116 1.00 98.00 74 ASP A CA 1
ATOM 564 C C . ASP A 1 74 ? -9.103 -18.949 16.520 1.00 98.00 74 ASP A C 1
ATOM 566 O O . ASP A 1 74 ? -8.540 -19.468 17.491 1.00 98.00 74 ASP A O 1
ATOM 570 N N . GLY A 1 75 ? -10.317 -18.396 16.630 1.00 97.81 75 GLY A N 1
ATOM 571 C CA . GLY A 1 75 ? -11.079 -18.278 17.872 1.00 97.81 75 GLY A CA 1
ATOM 572 C C . GLY A 1 75 ? -10.675 -17.094 18.756 1.00 97.81 75 GLY A C 1
ATOM 573 O O . GLY A 1 75 ? -11.238 -16.937 19.845 1.00 97.81 75 GLY A O 1
ATOM 574 N N . THR A 1 76 ? -9.730 -16.259 18.321 1.00 98.06 76 THR A N 1
ATOM 575 C CA . THR A 1 76 ? -9.259 -15.061 19.023 1.00 98.06 76 THR A CA 1
ATOM 576 C C . THR A 1 76 ? -9.449 -13.838 18.137 1.00 98.06 76 THR A C 1
ATOM 578 O O . THR A 1 76 ? -8.997 -13.812 17.009 1.00 98.06 76 THR A O 1
ATOM 581 N N . VAL A 1 77 ? -10.074 -12.780 18.663 1.00 97.81 77 VAL A N 1
ATOM 582 C CA . VAL A 1 77 ? -10.153 -11.505 17.932 1.00 97.81 77 VAL A CA 1
ATOM 583 C C . VAL A 1 77 ? -8.940 -10.649 18.276 1.00 97.81 77 VAL A C 1
ATOM 585 O O . VAL A 1 77 ? -8.853 -10.118 19.389 1.00 97.81 77 VAL A O 1
ATOM 588 N N . ASP A 1 78 ? -8.017 -10.495 17.331 1.00 96.88 78 ASP A N 1
ATOM 589 C CA . ASP A 1 78 ? -6.789 -9.723 17.501 1.00 96.88 78 ASP A CA 1
ATOM 590 C C . ASP A 1 78 ? -6.506 -8.738 16.339 1.00 96.88 78 ASP A C 1
ATOM 592 O O . ASP A 1 78 ? -7.370 -8.360 15.540 1.00 96.88 78 ASP A O 1
ATOM 596 N N . TRP A 1 79 ? -5.291 -8.183 16.304 1.00 95.50 79 TRP A N 1
ATOM 597 C CA . TRP A 1 79 ? -4.904 -7.198 15.293 1.00 95.50 79 TRP A CA 1
ATOM 598 C C . TRP A 1 79 ? -4.761 -7.800 13.886 1.00 95.50 79 TRP A C 1
ATOM 600 O O . TRP A 1 79 ? -4.854 -7.052 12.908 1.00 95.50 79 TRP A O 1
ATOM 610 N N . GLN A 1 80 ? -4.538 -9.111 13.769 1.00 97.50 80 GLN A N 1
ATOM 611 C CA . GLN A 1 80 ? -4.406 -9.826 12.502 1.00 97.50 80 GLN A CA 1
ATOM 612 C C . GLN A 1 80 ? -5.742 -9.855 11.766 1.00 97.50 80 GLN A C 1
ATOM 614 O O . GLN A 1 80 ? -5.773 -9.561 10.571 1.00 97.50 80 GLN A O 1
ATOM 619 N N . ASP A 1 81 ? -6.849 -10.068 12.479 1.00 97.88 81 ASP A N 1
ATOM 620 C CA . ASP A 1 81 ? -8.195 -9.965 11.906 1.00 97.88 81 ASP A CA 1
ATOM 621 C C . ASP A 1 81 ? -8.455 -8.575 11.339 1.00 97.88 81 ASP A C 1
ATOM 623 O O . ASP A 1 81 ? -8.899 -8.386 10.200 1.00 97.88 81 ASP A O 1
ATOM 627 N N . GLY A 1 82 ? -8.087 -7.568 12.136 1.00 95.88 82 GLY A N 1
ATOM 628 C CA . GLY A 1 82 ? -8.117 -6.177 11.726 1.00 95.88 82 GLY A CA 1
ATOM 629 C C . GLY A 1 82 ? -7.282 -5.931 10.469 1.00 95.88 82 GLY A C 1
ATOM 630 O O . GLY A 1 82 ? -7.713 -5.160 9.612 1.00 95.88 82 GLY A O 1
ATOM 631 N N . ALA A 1 83 ? -6.120 -6.575 10.333 1.00 95.75 83 ALA A N 1
ATOM 632 C CA . ALA A 1 83 ? -5.238 -6.457 9.173 1.00 95.75 83 ALA A CA 1
ATOM 633 C C . ALA A 1 83 ? -5.803 -7.153 7.920 1.00 95.75 83 ALA A C 1
ATOM 635 O O . ALA A 1 83 ? -5.688 -6.608 6.818 1.00 95.75 83 ALA A O 1
ATOM 636 N N . ILE A 1 84 ? -6.457 -8.308 8.077 1.00 96.44 84 ILE A N 1
ATOM 637 C CA . ILE A 1 84 ? -7.154 -9.012 6.990 1.00 96.44 84 ILE A CA 1
ATOM 638 C C . ILE A 1 84 ? -8.267 -8.122 6.433 1.00 96.44 84 ILE A C 1
ATOM 640 O O . ILE A 1 84 ? -8.270 -7.816 5.237 1.00 96.44 84 ILE A O 1
ATOM 644 N N . ALA A 1 85 ? -9.148 -7.613 7.299 1.00 95.56 85 ALA A N 1
ATOM 645 C CA . ALA A 1 85 ? -10.225 -6.713 6.889 1.00 95.56 85 ALA A CA 1
ATOM 646 C C . ALA A 1 85 ? -9.688 -5.394 6.300 1.00 95.56 85 ALA A C 1
ATOM 648 O O . ALA A 1 85 ? -10.215 -4.868 5.317 1.00 95.56 85 ALA A O 1
ATOM 649 N N . HIS A 1 86 ? -8.598 -4.860 6.858 1.00 94.81 86 HIS A N 1
ATOM 650 C CA . HIS A 1 86 ? -7.950 -3.639 6.376 1.00 94.81 86 HIS A CA 1
ATOM 651 C C . HIS A 1 86 ? -7.480 -3.755 4.917 1.00 94.81 86 HIS A C 1
ATOM 653 O O . HIS A 1 86 ? -7.543 -2.778 4.166 1.00 94.81 86 HIS A O 1
ATOM 659 N N . ARG A 1 87 ? -7.046 -4.945 4.480 1.00 94.00 87 ARG A N 1
ATOM 660 C CA . ARG A 1 87 ? -6.534 -5.181 3.120 1.00 94.00 87 ARG A CA 1
ATOM 661 C C . ARG A 1 87 ? -7.573 -4.912 2.027 1.00 94.00 87 ARG A C 1
ATOM 663 O O . ARG A 1 87 ? -7.193 -4.490 0.940 1.00 94.00 87 ARG A O 1
ATOM 670 N N . ALA A 1 88 ? -8.862 -5.091 2.321 1.00 90.62 88 ALA A N 1
ATOM 671 C CA . ALA A 1 88 ? -9.953 -4.825 1.380 1.00 90.62 88 ALA A CA 1
ATOM 672 C C . ALA A 1 88 ? -10.159 -3.326 1.086 1.00 90.62 88 ALA A C 1
ATOM 674 O O . ALA A 1 88 ? -10.757 -2.969 0.073 1.00 90.62 88 ALA A O 1
ATOM 675 N N . HIS A 1 89 ? -9.663 -2.447 1.960 1.00 91.00 89 HIS A N 1
ATOM 676 C CA . HIS A 1 89 ? -9.899 -1.003 1.886 1.00 91.00 89 HIS A CA 1
ATOM 677 C C . HIS A 1 89 ? -8.621 -0.182 1.678 1.00 91.00 89 HIS A C 1
ATOM 679 O O . HIS A 1 89 ? -8.693 1.015 1.386 1.00 91.00 89 HIS A O 1
ATOM 685 N N . MET A 1 90 ? -7.445 -0.787 1.851 1.00 90.62 90 MET A N 1
ATOM 686 C CA . MET A 1 90 ? -6.175 -0.088 1.683 1.00 90.62 90 MET A CA 1
ATOM 687 C C . MET A 1 90 ? -5.896 0.228 0.208 1.00 90.62 90 MET A C 1
ATOM 689 O O . MET A 1 90 ? -6.286 -0.509 -0.697 1.00 90.62 90 MET A O 1
ATOM 693 N N . ARG A 1 91 ? -5.161 1.315 -0.048 1.00 88.12 91 ARG A N 1
ATOM 694 C CA . ARG A 1 91 ? -4.690 1.630 -1.401 1.00 88.12 91 ARG A CA 1
ATOM 695 C C . ARG A 1 91 ? -3.684 0.567 -1.847 1.00 88.12 91 ARG A C 1
ATOM 697 O O . ARG A 1 91 ? -2.658 0.387 -1.197 1.00 88.12 91 ARG A O 1
ATOM 704 N N . SER A 1 92 ? -3.952 -0.085 -2.976 1.00 90.44 92 SER A N 1
ATOM 705 C CA . SER A 1 92 ? -2.968 -0.948 -3.631 1.00 90.44 92 SER A CA 1
ATOM 706 C C . SER A 1 92 ? -2.016 -0.100 -4.486 1.00 90.44 92 SER A C 1
ATOM 708 O O . SER A 1 92 ? -2.496 0.724 -5.274 1.00 90.44 92 SER A O 1
ATOM 710 N N . PRO A 1 93 ? -0.685 -0.248 -4.352 1.00 91.94 93 PRO A N 1
ATOM 711 C CA . PRO A 1 93 ? 0.254 0.371 -5.277 1.00 91.94 93 PRO A CA 1
ATOM 712 C C . PRO A 1 93 ? 0.026 -0.141 -6.702 1.00 91.94 93 PRO A C 1
ATOM 714 O O . PRO A 1 93 ? -0.223 -1.327 -6.918 1.00 91.94 93 PRO A O 1
ATOM 717 N N . LEU A 1 94 ? 0.138 0.749 -7.686 1.00 93.19 94 LEU A N 1
ATOM 718 C CA . LEU A 1 94 ? -0.015 0.373 -9.089 1.00 93.19 94 LEU A CA 1
ATOM 719 C C . LEU A 1 94 ? 1.046 -0.670 -9.479 1.00 93.19 94 LEU A C 1
ATOM 721 O O . LEU A 1 94 ? 2.243 -0.431 -9.311 1.00 93.19 94 LEU A O 1
ATOM 725 N N . GLY A 1 95 ? 0.616 -1.813 -10.017 1.00 93.75 95 GLY A N 1
ATOM 726 C CA . GLY A 1 95 ? 1.513 -2.894 -10.422 1.00 93.75 95 GLY A CA 1
ATOM 727 C C . GLY A 1 95 ? 1.942 -3.830 -9.288 1.00 93.75 95 GLY A C 1
ATOM 728 O O . GLY A 1 95 ? 2.765 -4.716 -9.538 1.00 93.75 95 GLY A O 1
ATOM 729 N N . ALA A 1 96 ? 1.433 -3.650 -8.060 1.00 94.88 96 ALA A N 1
ATOM 730 C CA . ALA A 1 96 ? 1.739 -4.515 -6.917 1.00 94.88 96 ALA A CA 1
ATOM 731 C C . ALA A 1 96 ? 1.330 -5.976 -7.163 1.00 94.88 96 ALA A C 1
ATOM 733 O O . ALA A 1 96 ? 2.014 -6.894 -6.720 1.00 94.88 96 ALA A O 1
ATOM 734 N N . GLU A 1 97 ? 0.261 -6.192 -7.925 1.00 94.62 97 GLU A N 1
ATOM 735 C CA . GLU A 1 97 ? -0.249 -7.507 -8.312 1.00 94.62 97 GLU A CA 1
ATOM 736 C C . GLU A 1 97 ? 0.754 -8.330 -9.129 1.00 94.62 97 GLU A C 1
ATOM 738 O O . GLU A 1 97 ? 0.733 -9.554 -9.070 1.00 94.62 97 GLU A O 1
ATOM 743 N N . ARG A 1 98 ? 1.678 -7.668 -9.836 1.00 95.06 98 ARG A N 1
ATOM 744 C CA . ARG A 1 98 ? 2.708 -8.323 -10.654 1.00 95.06 98 ARG A CA 1
ATOM 745 C C . ARG A 1 98 ? 4.017 -8.553 -9.914 1.00 95.06 98 ARG A C 1
ATOM 747 O O . ARG A 1 98 ? 4.921 -9.171 -10.463 1.00 95.06 98 ARG A O 1
ATOM 754 N N . VAL A 1 99 ? 4.169 -8.031 -8.697 1.00 96.19 99 VAL A N 1
ATOM 755 C CA . VAL A 1 99 ? 5.398 -8.213 -7.907 1.00 96.19 99 VAL A CA 1
ATOM 756 C C . VAL A 1 99 ? 5.733 -9.695 -7.696 1.00 96.19 99 VAL A C 1
ATOM 758 O O . VAL A 1 99 ? 6.899 -10.033 -7.900 1.00 96.19 99 VAL A O 1
ATOM 761 N N . PRO A 1 100 ? 4.771 -10.591 -7.388 1.00 96.06 100 PRO A N 1
ATOM 762 C CA . PRO A 1 100 ? 5.052 -12.022 -7.261 1.00 96.06 100 PRO A CA 1
ATOM 763 C C . PRO A 1 100 ? 5.624 -12.667 -8.535 1.00 96.06 100 PRO A C 1
ATOM 765 O O . PRO A 1 100 ? 6.359 -13.641 -8.439 1.00 96.06 100 PRO A O 1
ATOM 768 N N . GLU A 1 101 ? 5.334 -12.112 -9.717 1.00 95.50 101 GLU A N 1
ATOM 769 C CA . GLU A 1 101 ? 5.827 -12.607 -11.014 1.00 95.50 101 GLU A CA 1
ATOM 770 C C . GLU A 1 101 ? 7.244 -12.104 -11.346 1.00 95.50 101 GLU A C 1
ATOM 772 O O . GLU A 1 101 ? 7.875 -12.575 -12.288 1.00 95.50 101 GLU A O 1
ATOM 777 N N . ARG A 1 102 ? 7.769 -11.110 -10.617 1.00 93.06 102 ARG A N 1
ATOM 778 C CA . ARG A 1 102 ? 9.070 -10.478 -10.904 1.00 93.06 102 ARG A CA 1
ATOM 779 C C . ARG A 1 102 ? 10.216 -11.223 -10.222 1.00 93.06 102 ARG A C 1
ATOM 781 O O . ARG A 1 102 ? 10.925 -10.648 -9.394 1.00 93.06 102 ARG A O 1
ATOM 788 N N . VAL A 1 103 ? 10.411 -12.487 -10.592 1.00 95.81 103 VAL A N 1
ATOM 789 C CA . VAL A 1 103 ? 11.417 -13.369 -9.976 1.00 95.81 103 VAL A CA 1
ATOM 790 C C . VAL A 1 103 ? 12.841 -12.897 -10.285 1.00 95.81 103 VAL A C 1
ATOM 792 O O . VAL A 1 103 ? 13.664 -12.772 -9.378 1.00 95.81 103 VAL A O 1
ATOM 795 N N . VAL A 1 104 ? 13.133 -12.561 -11.548 1.00 95.94 104 VAL A N 1
ATOM 796 C CA . VAL A 1 104 ? 14.476 -12.128 -11.972 1.00 95.94 104 VAL A CA 1
ATOM 797 C C . VAL A 1 104 ? 14.520 -10.637 -12.309 1.00 95.94 104 VAL A C 1
ATOM 799 O O . VAL A 1 104 ? 14.300 -10.216 -13.447 1.00 95.94 104 VAL A O 1
ATOM 802 N N . GLN A 1 105 ? 14.873 -9.816 -11.320 1.00 95.81 105 GLN A N 1
ATOM 803 C CA . GLN A 1 105 ? 15.075 -8.373 -11.490 1.00 95.81 105 GLN A CA 1
ATOM 804 C C . GLN A 1 105 ? 16.532 -8.056 -11.842 1.00 95.81 105 GLN A C 1
ATOM 806 O O . GLN A 1 105 ? 17.460 -8.563 -11.215 1.00 95.81 105 GLN A O 1
ATOM 811 N N . ARG A 1 106 ? 16.755 -7.208 -12.854 1.00 94.44 106 ARG A N 1
ATOM 812 C CA . ARG A 1 106 ? 18.105 -6.803 -13.276 1.00 94.44 106 ARG A CA 1
ATOM 813 C C . ARG A 1 106 ? 18.109 -5.469 -14.011 1.00 94.44 106 ARG A C 1
ATOM 815 O O . ARG A 1 106 ? 17.107 -5.082 -14.607 1.00 94.44 106 ARG A O 1
ATOM 822 N N . ILE A 1 107 ? 19.273 -4.823 -14.044 1.00 95.12 107 ILE A N 1
ATOM 823 C CA . ILE A 1 107 ? 19.487 -3.550 -14.738 1.00 95.12 107 ILE A CA 1
ATOM 824 C C . ILE A 1 107 ? 20.499 -3.763 -15.877 1.00 95.12 107 ILE A C 1
ATOM 826 O O . ILE A 1 107 ? 21.690 -3.935 -15.611 1.00 95.12 107 ILE A O 1
ATOM 830 N N . PRO A 1 108 ? 20.068 -3.763 -17.153 1.00 92.56 108 PRO A N 1
ATOM 831 C CA . PRO A 1 108 ? 20.980 -3.747 -18.294 1.00 92.56 108 PRO A CA 1
ATOM 832 C C . PRO A 1 108 ? 21.574 -2.339 -18.458 1.00 92.56 108 PRO A C 1
ATOM 834 O O . PRO A 1 108 ? 21.005 -1.469 -19.114 1.00 92.56 108 PRO A O 1
ATOM 837 N N . PHE A 1 109 ? 22.714 -2.104 -17.813 1.00 94.38 109 PHE A N 1
ATOM 838 C CA . PHE A 1 109 ? 23.335 -0.784 -17.717 1.00 94.38 109 PHE A CA 1
ATOM 839 C C . PHE A 1 109 ? 24.053 -0.366 -19.015 1.00 94.38 109 PHE A C 1
ATOM 841 O O . PHE A 1 109 ? 24.801 -1.156 -19.593 1.00 94.38 109 PHE A O 1
ATOM 848 N N . ASN A 1 110 ? 23.858 0.884 -19.444 1.00 92.62 110 ASN A N 1
ATOM 849 C CA . ASN A 1 110 ? 24.599 1.559 -20.518 1.00 92.62 110 ASN A CA 1
ATOM 850 C C . ASN A 1 110 ? 25.079 2.918 -19.989 1.00 92.62 110 ASN A C 1
ATOM 852 O O . ASN A 1 110 ? 24.357 3.558 -19.226 1.00 92.62 110 ASN A O 1
ATOM 856 N N . PHE A 1 111 ? 26.267 3.377 -20.386 1.00 93.94 111 PHE A N 1
ATOM 857 C CA . PHE A 1 111 ? 26.826 4.630 -19.870 1.00 93.94 111 PHE A CA 1
ATOM 858 C C . PHE A 1 111 ? 27.810 5.282 -20.845 1.00 93.94 111 PHE A C 1
ATOM 860 O O . PHE A 1 111 ? 28.390 4.604 -21.687 1.00 93.94 111 PHE A O 1
ATOM 867 N N . ALA A 1 112 ? 28.006 6.599 -20.713 1.00 85.12 112 ALA A N 1
ATOM 868 C CA . ALA A 1 112 ? 29.018 7.382 -21.437 1.00 85.12 112 ALA A CA 1
ATOM 869 C C . ALA A 1 112 ? 29.011 7.201 -22.971 1.00 85.12 112 ALA A C 1
ATOM 871 O O . ALA A 1 112 ? 30.061 7.088 -23.601 1.00 85.12 112 ALA A O 1
ATOM 872 N N . GLY A 1 113 ? 27.823 7.125 -23.582 1.00 84.06 113 GLY A N 1
ATOM 873 C CA . GLY A 1 113 ? 27.685 6.915 -25.030 1.00 84.06 113 GLY A CA 1
ATOM 874 C C . GLY A 1 113 ? 28.101 5.519 -25.512 1.00 84.06 113 GLY A C 1
ATOM 875 O O . GLY A 1 113 ? 28.068 5.254 -26.710 1.00 84.06 113 GLY A O 1
ATOM 876 N N . GLN A 1 114 ? 28.461 4.612 -24.600 1.00 80.38 114 GLN A N 1
ATOM 877 C CA . GLN A 1 114 ? 28.775 3.223 -24.905 1.00 80.38 114 GLN A CA 1
ATOM 878 C C . GLN A 1 114 ? 27.506 2.374 -24.818 1.00 80.38 114 GLN A C 1
ATOM 880 O O . GLN A 1 114 ? 26.873 2.266 -23.765 1.00 80.38 114 GLN A O 1
ATOM 885 N N . ALA A 1 115 ? 27.158 1.724 -25.927 1.00 86.31 115 ALA A N 1
ATOM 886 C CA . ALA A 1 115 ? 26.058 0.769 -26.002 1.00 86.31 115 ALA A CA 1
ATOM 887 C C . ALA A 1 115 ? 26.536 -0.636 -25.583 1.00 86.31 115 ALA A C 1
ATOM 889 O O . ALA A 1 115 ? 26.570 -1.563 -26.390 1.00 86.31 115 ALA A O 1
ATOM 890 N N . THR A 1 116 ? 26.958 -0.799 -24.325 1.00 89.44 116 THR A N 1
ATOM 891 C CA . THR A 1 116 ? 27.461 -2.081 -23.785 1.00 89.44 116 THR A CA 1
ATOM 892 C C . THR A 1 116 ? 26.371 -3.153 -23.678 1.00 89.44 116 THR A C 1
ATOM 894 O O . THR A 1 116 ? 26.658 -4.353 -23.781 1.00 89.44 116 THR A O 1
ATOM 897 N N . ASN A 1 117 ? 25.112 -2.732 -23.535 1.00 92.81 117 ASN A N 1
ATOM 898 C CA . ASN A 1 117 ? 23.916 -3.568 -23.522 1.00 92.81 117 ASN A CA 1
ATOM 899 C C . ASN A 1 117 ? 22.829 -2.991 -24.450 1.00 92.81 117 ASN A C 1
ATOM 901 O O . ASN A 1 117 ? 21.828 -2.455 -23.963 1.00 92.81 117 ASN A O 1
ATOM 905 N N . PRO A 1 118 ? 22.979 -3.105 -25.787 1.00 94.19 118 PRO A N 1
ATOM 906 C CA . PRO A 1 118 ? 21.923 -2.730 -26.725 1.00 94.19 118 PRO A CA 1
ATOM 907 C C . PRO A 1 118 ? 20.646 -3.548 -26.477 1.00 94.19 118 PRO A C 1
ATOM 909 O O . PRO A 1 118 ? 20.708 -4.662 -25.944 1.00 94.19 118 PRO A O 1
ATOM 912 N N . PHE A 1 119 ? 19.486 -3.037 -26.902 1.00 95.31 119 PHE A N 1
ATOM 913 C CA . PHE A 1 119 ? 18.191 -3.679 -26.630 1.00 95.31 119 PHE A CA 1
ATOM 914 C C . PHE A 1 119 ? 18.120 -5.143 -27.097 1.00 95.31 119 PHE A C 1
ATOM 916 O O . PHE A 1 119 ? 17.662 -5.996 -26.339 1.00 95.31 119 PHE A O 1
ATOM 923 N N . LEU A 1 120 ? 18.642 -5.469 -28.287 1.00 96.75 120 LEU A N 1
ATOM 924 C CA . LEU A 1 120 ? 18.631 -6.846 -28.808 1.00 96.75 120 LEU A CA 1
ATOM 925 C C . LEU A 1 120 ? 19.503 -7.805 -27.981 1.00 96.75 120 LEU A C 1
ATOM 927 O O . LEU A 1 120 ? 19.066 -8.906 -27.659 1.00 96.75 120 LEU A O 1
ATOM 931 N N . LYS A 1 121 ? 20.686 -7.363 -27.535 1.00 96.31 121 LYS A N 1
ATOM 932 C CA . LYS A 1 121 ? 21.536 -8.145 -26.619 1.00 96.31 121 LYS A CA 1
ATOM 933 C C . LYS A 1 121 ? 20.833 -8.380 -25.280 1.00 96.31 121 LYS A C 1
ATOM 935 O O . LYS A 1 121 ? 20.901 -9.469 -24.716 1.00 96.31 121 LYS A O 1
ATOM 940 N N . THR A 1 122 ? 20.134 -7.366 -24.770 1.00 96.31 122 THR A N 1
ATOM 941 C CA . THR A 1 122 ? 19.336 -7.483 -23.542 1.00 96.31 122 THR A CA 1
ATOM 942 C C . THR A 1 122 ? 18.201 -8.498 -23.697 1.00 96.31 122 THR A C 1
ATOM 944 O O . THR A 1 122 ? 17.953 -9.257 -22.759 1.00 96.31 122 THR A O 1
ATOM 947 N N . LEU A 1 123 ? 17.557 -8.556 -24.868 1.00 97.31 123 LEU A N 1
ATOM 948 C CA . LEU A 1 123 ? 16.528 -9.549 -25.181 1.00 97.31 123 LEU A CA 1
ATOM 949 C C . LEU A 1 123 ? 17.096 -10.973 -25.222 1.00 97.31 123 LEU A C 1
ATOM 951 O O . LEU A 1 123 ? 16.501 -11.875 -24.637 1.00 97.31 123 LEU A O 1
ATOM 955 N N . ASP A 1 124 ? 18.251 -11.188 -25.849 1.00 97.81 124 ASP A N 1
ATOM 956 C CA . ASP A 1 124 ? 18.880 -12.514 -25.852 1.00 97.81 124 ASP A CA 1
ATOM 957 C C . ASP A 1 124 ? 19.308 -12.945 -24.442 1.00 97.81 124 ASP A C 1
ATOM 959 O O . ASP A 1 124 ? 19.120 -14.101 -24.059 1.00 97.81 124 ASP A O 1
ATOM 963 N N . ASN A 1 125 ? 19.761 -12.002 -23.609 1.00 96.00 125 ASN A N 1
ATOM 964 C CA . ASN A 1 125 ? 19.979 -12.259 -22.185 1.00 96.00 125 ASN A CA 1
ATOM 965 C C . ASN A 1 125 ? 18.673 -12.622 -21.451 1.00 96.00 125 ASN A C 1
ATOM 967 O O . ASN A 1 125 ? 18.703 -13.487 -20.579 1.00 96.00 125 ASN A O 1
ATOM 971 N N . THR A 1 126 ? 17.528 -12.015 -21.802 1.00 97.06 126 THR A N 1
ATOM 972 C CA . THR A 1 126 ? 16.213 -12.425 -21.267 1.00 97.06 126 THR A CA 1
ATOM 973 C C . THR A 1 126 ? 15.903 -13.871 -21.632 1.00 97.06 126 THR A C 1
ATOM 975 O O . THR A 1 126 ? 15.542 -14.634 -20.746 1.00 97.06 126 THR A O 1
ATOM 978 N N . LYS A 1 127 ? 16.088 -14.271 -22.897 1.00 97.50 127 LYS A N 1
ATOM 979 C CA . LYS A 1 127 ? 15.852 -15.657 -23.342 1.00 97.50 127 LYS A CA 1
ATOM 980 C C . LYS A 1 127 ? 16.752 -16.646 -22.606 1.00 97.50 127 LYS A C 1
ATOM 982 O O . LYS A 1 127 ? 16.293 -17.695 -22.176 1.00 97.50 127 LYS A O 1
ATOM 987 N N . ARG A 1 128 ? 18.033 -16.304 -22.424 1.00 97.50 128 ARG A N 1
ATOM 988 C CA . ARG A 1 128 ? 18.974 -17.131 -21.658 1.00 97.50 128 ARG A CA 1
ATOM 989 C C . ARG A 1 128 ? 18.503 -17.341 -20.219 1.00 97.50 128 ARG A C 1
ATOM 991 O O . ARG A 1 128 ? 18.603 -18.455 -19.721 1.00 97.50 128 ARG A O 1
ATOM 998 N N . ILE A 1 129 ? 18.026 -16.282 -19.566 1.00 96.88 129 ILE A N 1
ATOM 999 C CA . ILE A 1 129 ? 17.483 -16.360 -18.205 1.00 96.88 129 ILE A CA 1
ATOM 1000 C C . ILE A 1 129 ? 16.224 -17.221 -18.199 1.00 96.88 129 ILE A C 1
ATOM 1002 O O . ILE A 1 129 ? 16.209 -18.191 -17.464 1.00 96.88 129 ILE A O 1
ATOM 1006 N N . SER A 1 130 ? 15.261 -16.947 -19.084 1.00 97.00 130 SER A N 1
ATOM 1007 C CA . SER A 1 130 ? 14.029 -17.737 -19.233 1.00 97.00 130 SER A CA 1
ATOM 1008 C C . SER A 1 130 ? 14.322 -19.233 -19.399 1.00 97.00 130 SER A C 1
ATOM 1010 O O . SER A 1 130 ? 13.699 -20.048 -18.734 1.00 97.00 130 SER A O 1
ATOM 1012 N N . MET A 1 131 ? 15.329 -19.622 -20.188 1.00 97.31 131 MET A N 1
ATOM 1013 C CA . MET A 1 131 ? 15.730 -21.034 -20.283 1.00 97.31 131 MET A CA 1
ATOM 1014 C C . MET A 1 131 ? 16.349 -21.578 -18.988 1.00 97.31 131 MET A C 1
ATOM 1016 O O . MET A 1 131 ? 16.140 -22.737 -18.649 1.00 97.31 131 MET A O 1
ATOM 1020 N N . ALA A 1 132 ? 17.140 -20.772 -18.279 1.00 97.44 132 ALA A N 1
ATOM 1021 C CA . ALA A 1 132 ? 17.789 -21.176 -17.031 1.00 97.44 132 ALA A CA 1
ATOM 1022 C C . ALA A 1 132 ? 16.821 -21.238 -15.838 1.00 97.44 132 ALA A C 1
ATOM 1024 O O . ALA A 1 132 ? 17.125 -21.896 -14.845 1.00 97.44 132 ALA A O 1
ATOM 1025 N N . THR A 1 133 ? 15.690 -20.542 -15.924 1.00 96.44 133 THR A N 1
ATOM 1026 C CA . THR A 1 133 ? 14.693 -20.418 -14.859 1.00 96.44 133 THR A CA 1
ATOM 1027 C C . THR A 1 133 ? 13.383 -21.129 -15.175 1.00 96.44 133 THR A C 1
ATOM 1029 O O . THR A 1 133 ? 12.432 -20.973 -14.420 1.00 96.44 133 THR A O 1
ATOM 1032 N N . ASP A 1 134 ? 13.319 -21.889 -16.272 1.00 96.19 134 ASP A N 1
ATOM 1033 C CA . ASP A 1 134 ? 12.085 -22.508 -16.774 1.00 96.19 134 ASP A CA 1
ATOM 1034 C C . ASP A 1 134 ? 10.922 -21.502 -16.902 1.00 96.19 134 ASP A C 1
ATOM 1036 O O . ASP A 1 134 ? 9.788 -21.734 -16.494 1.00 96.19 134 ASP A O 1
ATOM 1040 N N . ASN A 1 135 ? 11.228 -20.346 -17.495 1.00 93.38 135 ASN A N 1
ATOM 1041 C CA . ASN A 1 135 ? 10.323 -19.224 -17.755 1.00 93.38 135 ASN A CA 1
ATOM 1042 C C . ASN A 1 135 ? 9.843 -18.437 -16.526 1.00 93.38 135 ASN A C 1
ATOM 1044 O O . ASN A 1 135 ? 8.839 -17.730 -16.627 1.00 93.38 135 ASN A O 1
ATOM 1048 N N . LEU A 1 136 ? 10.585 -18.491 -15.415 1.00 92.50 136 LEU A N 1
ATOM 1049 C CA . LEU A 1 136 ? 10.446 -17.543 -14.297 1.00 92.50 136 LEU A CA 1
ATOM 1050 C C . LEU A 1 136 ? 11.219 -16.233 -14.525 1.00 92.50 136 LEU A C 1
ATOM 1052 O O . LEU A 1 136 ? 12.309 -16.276 -15.149 1.00 92.50 136 LEU A O 1
#

Foldseek 3Di:
DKAWPADDADDPPDPPDGDQQKDWDWDDPDPPDIDIDIDGDHHDAADPPDPDPVPRGDDDTDMDDFDFDPQVPPPDDDVVRVVVRVVVPYDDDVCNVCPVVPPDDDDQDDDDPDPPDPPVNVVVVVVVVCVVVVHD

Radius of gyration: 23.44 Å; chains: 1; bounding box: 44×50×66 Å

Sequence (136 aa):
GVITNATEDSPQDDNTNWNGRLQSRIVDAGEGRRRAELSVGTYTYHPEGATDPRVDTYELPRATVVLAADANEDGTVDWQDGAIAHRAHMRSPLGAERVPERVVQRIPFNFAGQATNPFLKTLDNTKRISMATDNL

Secondary structure (DSSP, 8-state):
-EEE-------TT-TT---TTEEEEEEE-STT-EEEEEEE----SS-TT--STTSSSPPPP-EEE---S-SSSSS---HHHHHHHHHTTSPPPTTGGGGGG--S------BTTB-SS-HHHHHHHHHHHHHHTTT-